Protein AF-A0A5K3FWW8-F1 (afdb_monomer_lite)

Secondary structure (DSSP, 8-state):
----------HHHHHHHHHHHHHHHHHHTTB-TTSBB-S-TT-TTT----TTT----TTSB-

Sequence (62 aa):
MKREILTIFIGQCGVQIGTNFWEQLLYEHDINPDGFSQLKKTDFESVHEPFAFFNVTKENRY

Foldseek 3Di:
DQAADDDDFDDDVSVVVVVVVVVVVCVVQCADPQQAHPDDPVPVDDGPDPRHYDDADPVRGD

Organism: Mesocestoides corti (NCBI:txid53468)

pLDDT: mean 84.79, std 14.5, range [50.47, 98.5]

R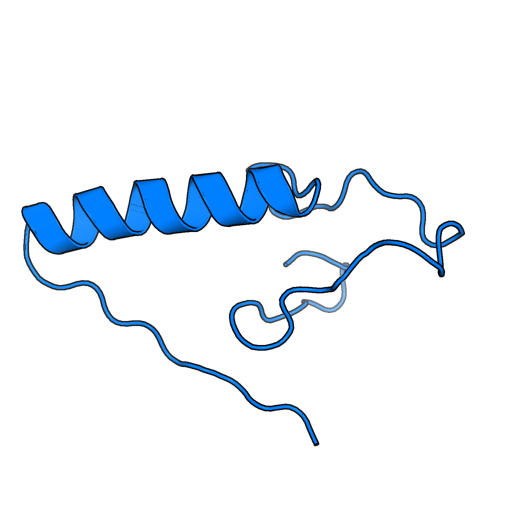adius of gyration: 12.94 Å; chains: 1; bounding box: 27×21×32 Å

InterPro domains:
  IPR036525 Tubulin/FtsZ, GTPase domain superfamily [G3DSA:3.40.50.1440] (1-62)
  IPR036525 Tubulin/FtsZ, GTPase domain superfamily [SSF52490] (3-60)

Structure (mmCIF, N/CA/C/O backbone):
data_AF-A0A5K3FWW8-F1
#
_entry.id   AF-A0A5K3FWW8-F1
#
loop_
_atom_site.group_PDB
_atom_site.id
_atom_site.type_symbol
_atom_site.label_atom_id
_atom_site.label_alt_id
_atom_site.label_comp_id
_atom_site.label_asym_id
_atom_site.label_entity_id
_atom_site.label_seq_id
_atom_site.pdbx_PDB_ins_code
_atom_site.Cartn_x
_atom_site.Cartn_y
_atom_site.Cartn_z
_atom_site.occupancy
_atom_site.B_iso_or_equiv
_atom_site.auth_seq_id
_atom_site.auth_comp_id
_atom_site.auth_asym_id
_atom_site.auth_atom_id
_atom_site.pdbx_PDB_model_num
ATOM 1 N N . MET A 1 1 ? 5.528 -5.919 18.472 1.00 55.88 1 MET A N 1
ATOM 2 C CA . MET A 1 1 ? 6.553 -5.046 17.854 1.00 55.88 1 MET A CA 1
ATOM 3 C C . MET A 1 1 ? 6.016 -4.630 16.493 1.00 55.88 1 MET A C 1
ATOM 5 O O . MET A 1 1 ? 5.630 -5.521 15.744 1.00 55.88 1 MET A O 1
ATOM 9 N N . LYS A 1 2 ? 5.885 -3.328 16.211 1.00 68.62 2 LYS A N 1
ATOM 10 C CA . LYS A 1 2 ? 5.327 -2.841 14.939 1.00 68.62 2 LYS A CA 1
ATOM 11 C C . LYS A 1 2 ? 6.370 -3.061 13.834 1.00 68.62 2 LYS A C 1
ATOM 13 O O . LYS A 1 2 ? 7.520 -2.671 14.012 1.00 68.62 2 LYS A O 1
ATOM 18 N N . ARG A 1 3 ? 6.010 -3.776 12.766 1.00 84.12 3 ARG A N 1
ATOM 19 C CA . ARG A 1 3 ? 6.887 -4.033 11.612 1.00 84.12 3 ARG A CA 1
ATOM 20 C C . ARG A 1 3 ? 6.462 -3.079 10.511 1.00 84.12 3 ARG A C 1
ATOM 22 O O . ARG A 1 3 ? 5.427 -3.320 9.912 1.00 84.12 3 ARG A O 1
ATOM 29 N N . GLU A 1 4 ? 7.209 -2.007 10.300 1.00 89.88 4 GLU A N 1
ATOM 30 C CA . GLU A 1 4 ? 6.867 -0.970 9.321 1.00 89.88 4 GLU A CA 1
ATOM 31 C C . GLU A 1 4 ? 7.681 -1.153 8.035 1.00 89.88 4 GLU A C 1
ATOM 33 O O . GLU A 1 4 ? 8.852 -1.539 8.082 1.00 89.88 4 GLU A O 1
ATOM 38 N N . ILE A 1 5 ? 7.054 -0.887 6.889 1.00 92.06 5 ILE A N 1
ATOM 39 C CA . ILE A 1 5 ? 7.660 -0.967 5.561 1.00 92.06 5 ILE A CA 1
ATOM 40 C C . ILE A 1 5 ? 7.608 0.418 4.915 1.00 92.06 5 ILE A C 1
ATOM 42 O O . ILE A 1 5 ? 6.540 1.005 4.761 1.00 92.06 5 ILE A O 1
ATOM 46 N N . LEU A 1 6 ? 8.766 0.917 4.477 1.00 93.19 6 LEU A N 1
ATOM 47 C CA . LEU A 1 6 ? 8.843 2.089 3.608 1.00 93.19 6 LEU A CA 1
ATOM 48 C C . LEU A 1 6 ? 8.802 1.636 2.144 1.00 93.19 6 LEU A C 1
ATOM 50 O O . LEU A 1 6 ? 9.740 0.997 1.668 1.00 93.19 6 LEU A O 1
ATOM 54 N N . THR A 1 7 ? 7.735 1.987 1.427 1.00 95.06 7 THR A N 1
ATOM 55 C CA . THR A 1 7 ? 7.577 1.662 -0.001 1.00 95.06 7 THR A CA 1
ATOM 56 C C . THR A 1 7 ? 7.970 2.864 -0.859 1.00 95.06 7 THR A C 1
ATOM 58 O O . THR A 1 7 ? 7.473 3.966 -0.639 1.00 95.06 7 THR A O 1
ATOM 61 N N . ILE A 1 8 ? 8.862 2.669 -1.837 1.00 97.44 8 ILE A N 1
ATOM 62 C CA . ILE A 1 8 ? 9.349 3.730 -2.733 1.00 97.44 8 ILE A CA 1
ATOM 63 C C . ILE A 1 8 ? 8.984 3.373 -4.177 1.00 97.44 8 ILE A C 1
ATOM 65 O O . ILE A 1 8 ? 9.446 2.364 -4.706 1.00 97.44 8 ILE A O 1
ATOM 69 N N . PHE A 1 9 ? 8.197 4.229 -4.827 1.00 98.00 9 PHE A N 1
ATOM 70 C CA . PHE A 1 9 ? 7.823 4.100 -6.237 1.00 98.00 9 PHE A CA 1
ATOM 71 C C . PHE A 1 9 ? 8.626 5.095 -7.085 1.00 98.00 9 PHE A C 1
ATOM 73 O O . PHE A 1 9 ? 8.603 6.294 -6.813 1.00 98.00 9 PHE A O 1
ATOM 80 N N . ILE A 1 10 ? 9.351 4.615 -8.102 1.00 98.00 10 ILE A N 1
ATOM 81 C CA . ILE A 1 10 ? 10.275 5.435 -8.909 1.00 98.00 10 ILE A CA 1
ATOM 82 C C . ILE A 1 10 ? 9.908 5.355 -10.395 1.00 98.00 10 ILE A C 1
ATOM 84 O O . ILE A 1 10 ? 9.657 4.275 -10.928 1.00 98.00 10 ILE A O 1
ATOM 88 N N . GLY A 1 11 ? 9.929 6.507 -11.073 1.00 98.50 11 GLY A N 1
ATOM 89 C CA . GLY A 1 11 ? 9.615 6.631 -12.499 1.00 98.50 11 GLY A CA 1
ATOM 90 C C . GLY A 1 11 ? 8.112 6.601 -12.797 1.00 98.50 11 GLY A C 1
ATOM 91 O O . GLY A 1 11 ? 7.299 6.293 -11.931 1.00 98.50 11 GLY A O 1
ATOM 92 N N . GLN A 1 12 ? 7.735 6.923 -14.038 1.00 98.25 12 GLN A N 1
ATOM 93 C CA . GLN A 1 12 ? 6.327 7.061 -14.437 1.00 98.25 12 GLN A CA 1
ATOM 94 C C . GLN A 1 12 ? 5.518 5.782 -14.175 1.00 98.25 12 GLN A C 1
ATOM 96 O O . GLN A 1 12 ? 4.494 5.834 -13.500 1.00 98.25 12 GLN A O 1
ATOM 101 N N . CYS A 1 13 ? 5.999 4.632 -14.659 1.00 98.06 13 CYS A N 1
ATOM 102 C CA . CYS A 1 13 ? 5.310 3.357 -14.460 1.00 98.06 13 CYS A CA 1
ATOM 103 C C . CYS A 1 13 ? 5.251 2.969 -12.976 1.00 98.06 13 CYS A C 1
ATOM 105 O O . CYS A 1 13 ? 4.234 2.459 -12.517 1.00 98.06 13 CYS A O 1
ATOM 107 N N . GLY A 1 14 ? 6.321 3.237 -12.216 1.00 98.31 14 GLY A N 1
ATOM 108 C CA . GLY A 1 14 ? 6.369 2.944 -10.784 1.00 98.31 14 GLY A CA 1
ATOM 109 C C . GLY A 1 14 ? 5.331 3.744 -10.003 1.00 98.31 14 GLY A C 1
ATOM 110 O O . GLY A 1 14 ? 4.602 3.169 -9.203 1.00 98.31 14 GLY A O 1
ATOM 111 N N . VAL A 1 15 ? 5.216 5.048 -10.276 1.00 98.06 15 VAL A N 1
ATOM 112 C CA . VAL A 1 15 ? 4.213 5.917 -9.640 1.00 98.06 15 VAL A CA 1
ATOM 113 C C . VAL A 1 15 ? 2.792 5.481 -10.005 1.00 98.06 15 VAL A C 1
ATOM 115 O O . VAL A 1 15 ? 1.957 5.383 -9.115 1.00 98.06 15 VAL A O 1
ATOM 118 N N . GLN A 1 16 ? 2.527 5.145 -11.273 1.00 98.38 16 GLN A N 1
ATOM 119 C CA . GLN A 1 16 ? 1.207 4.669 -11.716 1.00 98.38 16 GLN A CA 1
ATOM 120 C C . GLN A 1 16 ? 0.784 3.373 -11.010 1.00 98.38 16 GLN A C 1
ATOM 122 O O . GLN A 1 16 ? -0.348 3.257 -10.549 1.00 98.38 16 GLN A O 1
ATOM 127 N N . ILE A 1 17 ? 1.702 2.409 -10.885 1.00 98.25 17 ILE A N 1
ATOM 128 C CA . ILE A 1 17 ? 1.444 1.170 -10.140 1.00 98.25 17 ILE A CA 1
ATOM 129 C C . ILE A 1 17 ? 1.263 1.470 -8.649 1.00 98.25 17 ILE A C 1
ATOM 131 O O . ILE A 1 17 ? 0.391 0.882 -8.018 1.00 98.25 17 ILE A O 1
ATOM 135 N N . GLY A 1 18 ? 2.047 2.396 -8.091 1.00 98.12 18 GLY A N 1
ATOM 136 C CA . GLY A 1 18 ? 1.936 2.805 -6.693 1.00 98.12 18 GLY A CA 1
ATOM 137 C C . GLY A 1 18 ? 0.578 3.408 -6.347 1.00 98.12 18 GLY A C 1
ATOM 138 O O . GLY A 1 18 ? 0.034 3.098 -5.292 1.00 98.12 18 GLY A O 1
ATOM 139 N N . THR A 1 19 ? -0.003 4.206 -7.244 1.00 97.56 19 THR A N 1
ATOM 140 C CA . THR A 1 19 ? -1.372 4.715 -7.088 1.00 97.56 19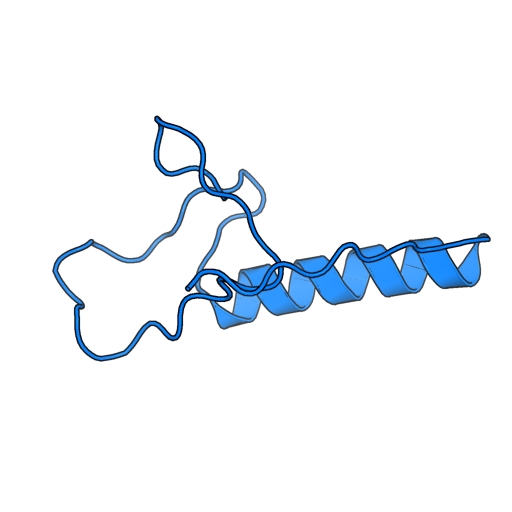 THR A CA 1
ATOM 141 C C . THR A 1 19 ? -2.375 3.568 -6.982 1.00 97.56 19 THR A C 1
ATOM 143 O O . THR A 1 19 ? -3.073 3.474 -5.976 1.00 97.56 19 THR A O 1
ATOM 146 N N . ASN A 1 20 ? -2.377 2.645 -7.948 1.00 97.94 20 ASN A N 1
ATOM 147 C CA . ASN A 1 20 ? -3.309 1.511 -7.952 1.00 97.94 20 ASN A CA 1
ATOM 148 C C . ASN A 1 20 ? -3.099 0.576 -6.748 1.00 97.94 20 ASN A C 1
ATOM 150 O O . ASN A 1 20 ? -4.056 0.032 -6.208 1.00 97.94 20 ASN A O 1
ATOM 154 N N . PHE A 1 21 ? -1.847 0.392 -6.316 1.00 96.38 21 PHE A N 1
ATOM 155 C CA . PHE A 1 21 ? -1.506 -0.388 -5.126 1.00 96.38 21 PHE A CA 1
ATOM 156 C C . PHE A 1 21 ? -2.173 0.183 -3.869 1.00 96.38 21 PHE A C 1
ATOM 158 O O . PHE A 1 21 ? -2.795 -0.560 -3.111 1.00 96.38 21 PHE A O 1
ATOM 165 N N . TRP A 1 22 ? -2.076 1.499 -3.662 1.00 95.44 22 TRP A N 1
ATOM 166 C CA . TRP A 1 22 ? -2.724 2.145 -2.524 1.00 95.44 22 TRP A CA 1
ATOM 167 C C . TRP A 1 22 ? -4.246 2.124 -2.646 1.00 95.44 22 TRP A C 1
ATOM 169 O O . TRP A 1 22 ? -4.908 1.813 -1.665 1.00 95.44 22 TRP A O 1
ATOM 179 N N . GLU A 1 23 ? -4.806 2.381 -3.829 1.00 96.06 23 GLU A N 1
ATOM 180 C CA . GLU A 1 23 ? -6.256 2.300 -4.060 1.00 96.06 23 GLU A CA 1
ATOM 181 C C . GLU A 1 23 ? -6.820 0.915 -3.718 1.00 96.06 23 GLU A C 1
ATOM 183 O O . GLU A 1 23 ? -7.855 0.818 -3.057 1.00 96.06 23 GLU A O 1
ATOM 188 N N . GLN A 1 24 ? -6.117 -0.153 -4.105 1.00 94.81 24 GLN A N 1
ATOM 189 C CA . GLN A 1 24 ? -6.521 -1.519 -3.784 1.00 94.81 24 GLN A CA 1
ATOM 190 C C . GLN A 1 24 ? -6.455 -1.790 -2.274 1.00 94.81 24 GLN A C 1
ATOM 192 O O . GLN A 1 24 ? -7.401 -2.344 -1.724 1.00 94.81 24 GLN A O 1
ATOM 197 N N . LEU A 1 25 ? -5.394 -1.348 -1.587 1.00 92.12 25 LEU A N 1
ATOM 198 C CA . LEU A 1 25 ? -5.292 -1.476 -0.128 1.00 92.12 25 LEU A CA 1
ATOM 199 C C . LEU A 1 25 ? -6.407 -0.718 0.603 1.00 92.12 25 LEU A C 1
ATOM 201 O O . LEU A 1 25 ? -6.967 -1.232 1.566 1.00 92.12 25 LEU A O 1
ATOM 205 N N . LEU A 1 26 ? -6.743 0.495 0.160 1.00 92.00 26 LEU A N 1
ATOM 206 C CA . LEU A 1 26 ? -7.845 1.258 0.746 1.00 92.00 26 LEU A CA 1
ATOM 207 C C . LEU A 1 26 ? -9.176 0.512 0.579 1.00 92.00 26 LEU A C 1
ATOM 209 O O . LEU A 1 26 ? -9.932 0.383 1.540 1.00 92.00 26 LEU A O 1
ATOM 213 N N . TYR A 1 27 ? -9.422 -0.033 -0.615 1.00 90.81 27 TYR A N 1
ATOM 214 C CA . TYR A 1 27 ? -10.620 -0.812 -0.922 1.00 90.81 27 TYR A CA 1
ATOM 215 C C . TYR A 1 27 ? -10.722 -2.104 -0.097 1.00 90.81 27 TYR A C 1
ATOM 217 O O . TYR A 1 27 ? -11.780 -2.396 0.449 1.00 90.81 27 TYR A O 1
ATOM 225 N N . GLU A 1 28 ? -9.632 -2.865 0.032 1.00 89.88 28 GLU A N 1
ATOM 226 C CA . GLU A 1 28 ? -9.600 -4.127 0.789 1.00 89.88 28 GLU A CA 1
ATOM 227 C C . GLU A 1 28 ? -9.825 -3.941 2.298 1.00 89.88 28 GLU A C 1
ATOM 229 O O . GLU A 1 28 ? -10.260 -4.873 2.974 1.00 89.88 28 GLU A O 1
ATOM 234 N N . HIS A 1 29 ? -9.527 -2.751 2.827 1.00 87.50 29 HIS A N 1
ATOM 235 C CA . HIS A 1 29 ? -9.584 -2.444 4.257 1.00 87.50 29 HIS A CA 1
ATOM 236 C C . HIS A 1 29 ? -10.689 -1.450 4.639 1.00 87.50 29 HIS A C 1
ATOM 238 O O . HIS A 1 29 ? -10.672 -0.916 5.751 1.00 87.50 29 HIS A O 1
ATOM 244 N N . ASP A 1 30 ? -11.639 -1.196 3.733 1.00 89.25 30 ASP A N 1
ATOM 245 C CA . ASP A 1 30 ? -12.755 -0.265 3.936 1.00 89.25 30 ASP A CA 1
ATOM 246 C C . ASP A 1 30 ? -12.285 1.124 4.414 1.00 89.25 30 ASP A C 1
ATOM 248 O O . ASP A 1 30 ? -12.881 1.752 5.298 1.00 89.25 30 ASP A O 1
ATOM 252 N N . ILE A 1 31 ? -11.177 1.609 3.848 1.00 90.19 31 ILE A N 1
ATOM 253 C CA . ILE A 1 31 ? -10.633 2.944 4.100 1.00 90.19 31 ILE A CA 1
ATOM 254 C C . ILE A 1 31 ? -11.059 3.851 2.949 1.00 90.19 31 ILE A C 1
ATOM 256 O O . ILE A 1 31 ? -10.851 3.559 1.773 1.00 90.19 31 ILE A O 1
ATOM 260 N N . ASN A 1 32 ? -11.660 4.984 3.283 1.00 93.06 32 ASN A N 1
ATOM 261 C CA . ASN A 1 32 ? -12.032 5.986 2.298 1.00 93.06 32 ASN A CA 1
ATOM 262 C C . ASN A 1 32 ? -10.794 6.658 1.678 1.00 93.06 32 ASN A C 1
ATOM 264 O O . ASN A 1 32 ? -9.745 6.740 2.321 1.00 93.06 32 ASN A O 1
ATOM 268 N N . PRO A 1 33 ? -10.917 7.256 0.477 1.00 93.81 33 PRO A N 1
ATOM 269 C CA . PRO A 1 33 ? -9.839 8.042 -0.134 1.00 93.81 33 PRO A CA 1
ATOM 270 C C . PRO A 1 33 ? -9.346 9.223 0.719 1.00 93.81 33 PRO A C 1
ATOM 272 O O . PRO A 1 33 ? -8.253 9.739 0.498 1.00 93.81 33 PRO A O 1
ATOM 275 N N . ASP A 1 34 ? -10.144 9.672 1.691 1.00 93.88 34 ASP A N 1
ATOM 276 C CA . ASP A 1 34 ? -9.755 10.702 2.653 1.00 93.88 34 ASP A CA 1
ATOM 277 C C . ASP A 1 34 ? -8.912 10.158 3.823 1.00 93.88 34 ASP A C 1
ATOM 279 O O . ASP A 1 34 ? -8.347 10.959 4.566 1.00 93.88 34 ASP A O 1
ATOM 283 N N . GLY A 1 35 ? -8.753 8.837 3.948 1.00 91.62 35 GLY A N 1
ATOM 284 C CA . GLY A 1 35 ? -7.977 8.145 4.979 1.00 91.62 35 GLY A CA 1
ATOM 285 C C . GLY A 1 35 ? -8.785 7.694 6.201 1.00 91.62 35 GLY A C 1
ATOM 286 O O . GLY A 1 35 ? -8.198 7.157 7.142 1.00 91.62 35 GLY A O 1
ATOM 287 N N . PHE A 1 36 ? -10.107 7.900 6.233 1.00 91.06 36 PHE A N 1
ATOM 288 C CA . PHE A 1 36 ? -10.958 7.440 7.337 1.00 91.06 36 PHE A CA 1
ATOM 289 C C . PHE A 1 36 ? -11.549 6.054 7.061 1.00 91.06 36 PHE A C 1
ATOM 291 O O . PHE A 1 36 ? -12.079 5.799 5.981 1.00 91.06 36 PHE A O 1
ATOM 298 N N . SER A 1 37 ? -11.508 5.161 8.053 1.00 87.06 37 SER A N 1
ATOM 299 C CA . SER A 1 37 ? -12.161 3.851 7.944 1.00 87.06 37 SER A CA 1
ATOM 300 C C . SER A 1 37 ? -13.683 3.976 8.037 1.00 87.06 37 SER A C 1
ATOM 302 O O . SER A 1 37 ? -14.211 4.737 8.852 1.00 87.06 37 SER A O 1
ATOM 304 N N . GLN A 1 38 ? -14.387 3.207 7.210 1.00 81.38 38 GLN A N 1
ATOM 305 C CA . GLN A 1 38 ? -15.840 3.059 7.268 1.00 81.38 38 GLN A CA 1
ATOM 306 C C . GLN A 1 38 ? -16.284 2.096 8.380 1.00 81.38 38 GLN A C 1
ATOM 308 O O . GLN A 1 38 ? -17.450 2.113 8.788 1.00 81.38 38 GLN A O 1
ATOM 313 N N . LEU A 1 39 ? -15.368 1.269 8.887 1.00 77.38 39 LEU A N 1
ATOM 314 C CA . LEU A 1 39 ? -15.666 0.254 9.886 1.00 77.38 39 LEU A CA 1
ATOM 315 C C . LEU A 1 39 ? -15.816 0.896 11.263 1.00 77.38 39 LEU A C 1
ATOM 317 O O . LEU A 1 39 ? -15.011 1.720 11.709 1.00 77.38 39 LEU A O 1
ATOM 321 N N . LYS A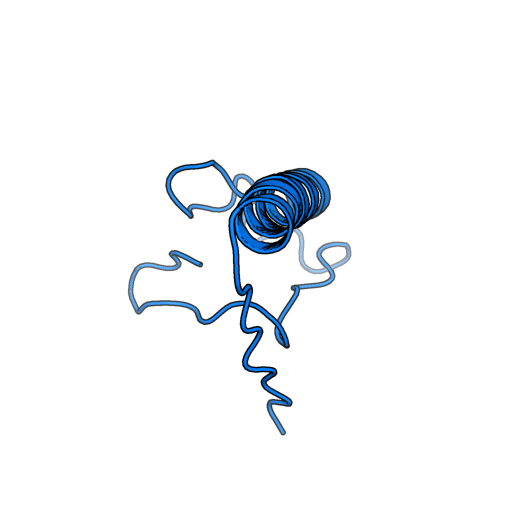 1 40 ? -16.878 0.512 11.973 1.00 66.31 40 LYS A N 1
ATOM 322 C CA . LYS A 1 40 ? -17.062 0.935 13.360 1.00 66.31 40 LYS A CA 1
ATOM 323 C C . LYS A 1 40 ? -16.133 0.093 14.225 1.00 66.31 40 LYS A C 1
ATOM 325 O O . LYS A 1 40 ? -16.090 -1.123 14.091 1.00 66.31 40 LYS A O 1
ATOM 330 N N . LYS A 1 41 ? -15.453 0.731 15.184 1.00 59.34 41 LYS A N 1
ATOM 331 C CA . LYS A 1 41 ? -14.525 0.082 16.136 1.00 59.34 41 LYS A CA 1
ATOM 332 C C . LYS A 1 41 ? -15.114 -1.113 16.910 1.00 59.34 41 LYS A C 1
ATOM 334 O O . LYS A 1 41 ? -14.377 -1.761 17.631 1.00 59.34 41 LYS A O 1
ATOM 339 N N . THR A 1 42 ? -16.416 -1.376 16.816 1.00 56.03 42 THR A N 1
ATOM 340 C CA . THR A 1 42 ? -17.102 -2.527 17.414 1.00 56.03 42 THR A CA 1
ATOM 341 C C . THR A 1 42 ? -16.866 -3.848 16.679 1.00 56.03 42 THR A C 1
ATOM 343 O O . THR A 1 42 ? -17.072 -4.895 17.288 1.00 56.03 42 THR A O 1
ATOM 346 N N . ASP A 1 43 ? -16.395 -3.821 15.429 1.00 57.69 43 ASP A N 1
ATOM 347 C CA . ASP A 1 43 ? -16.166 -5.018 14.610 1.00 57.69 43 ASP A CA 1
ATOM 348 C C . ASP A 1 43 ? -14.737 -5.552 14.833 1.00 57.69 43 ASP A C 1
ATOM 350 O O . ASP A 1 43 ? -13.870 -5.512 13.965 1.00 57.69 43 ASP A O 1
ATOM 354 N N . PHE A 1 44 ? -14.464 -6.007 16.060 1.00 53.19 44 PHE A N 1
ATOM 355 C CA . PHE A 1 44 ? -13.129 -6.429 16.514 1.00 53.19 44 PHE A CA 1
ATOM 356 C C . PHE A 1 44 ? -12.602 -7.727 15.873 1.00 53.19 44 PHE A C 1
ATOM 358 O O . PHE A 1 44 ? -11.456 -8.098 16.124 1.00 53.19 44 PHE A O 1
ATOM 365 N N . GLU A 1 45 ? -13.407 -8.433 15.075 1.00 51.34 45 GLU A N 1
ATOM 366 C CA . GLU A 1 45 ? -13.099 -9.802 14.636 1.00 51.34 45 GLU A CA 1
ATOM 367 C C . GLU A 1 45 ? -12.643 -9.953 13.176 1.00 51.34 45 GLU A C 1
ATOM 369 O O . GLU A 1 45 ? -12.131 -11.016 12.834 1.00 51.34 45 GLU A O 1
ATOM 374 N N . SER A 1 46 ? -12.758 -8.935 12.311 1.00 50.47 46 SER A N 1
ATOM 375 C CA . SER A 1 46 ? -12.543 -9.139 10.862 1.00 50.47 46 SER A CA 1
ATOM 376 C C . SER A 1 46 ? -11.600 -8.166 10.156 1.00 50.47 46 SER A C 1
ATOM 378 O O . SER A 1 46 ? -11.264 -8.403 8.997 1.00 50.47 46 SER A O 1
ATOM 380 N N . VAL A 1 47 ? -11.126 -7.102 10.807 1.00 55.97 47 VAL A N 1
ATOM 381 C CA . VAL A 1 47 ? -10.249 -6.128 10.137 1.00 55.97 47 VAL A CA 1
ATOM 382 C C . VAL A 1 47 ? -8.797 -6.516 10.360 1.00 55.97 47 VAL A C 1
ATOM 384 O O . VAL A 1 47 ? -8.198 -6.200 11.388 1.00 55.97 47 VAL A O 1
ATOM 387 N N . HIS A 1 48 ? -8.206 -7.217 9.393 1.00 60.84 48 HIS A N 1
ATOM 388 C CA . HIS A 1 48 ? -6.754 -7.326 9.324 1.00 60.84 48 HIS A CA 1
ATOM 389 C C . HIS A 1 48 ? -6.188 -5.935 9.054 1.00 60.84 48 HIS A C 1
ATOM 391 O O . HIS A 1 48 ? -6.049 -5.541 7.907 1.00 60.84 48 HIS A O 1
ATOM 397 N N . GLU A 1 49 ? -5.899 -5.157 10.092 1.00 64.38 49 GLU A N 1
ATOM 398 C CA . GLU A 1 49 ? -5.320 -3.833 9.894 1.00 64.38 49 GLU A CA 1
ATOM 399 C C . GLU A 1 49 ? -3.965 -3.956 9.156 1.00 64.38 49 GLU A C 1
ATOM 401 O O . GLU A 1 49 ? -3.086 -4.718 9.588 1.00 64.38 49 GLU A O 1
ATOM 406 N N . PRO A 1 50 ? -3.753 -3.204 8.060 1.00 65.88 50 PRO A N 1
ATOM 407 C CA . PRO A 1 50 ? -2.523 -3.225 7.266 1.00 65.88 50 PRO A CA 1
ATOM 408 C C . PRO A 1 50 ? -1.379 -2.466 7.966 1.00 65.88 50 PRO A C 1
ATOM 410 O O . PRO A 1 50 ? -0.756 -1.560 7.407 1.00 65.88 50 PRO A O 1
ATOM 413 N N . PHE A 1 51 ? -1.0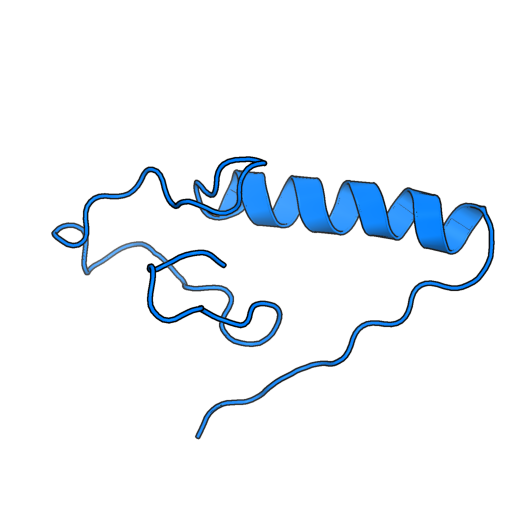65 -2.849 9.208 1.00 73.19 51 PHE A N 1
ATOM 414 C CA . PHE A 1 51 ? -0.140 -2.153 10.113 1.00 73.19 51 PHE A CA 1
ATOM 415 C C . PHE A 1 51 ? 1.280 -1.966 9.569 1.00 73.19 51 PHE A C 1
ATOM 417 O O . PHE A 1 51 ? 2.032 -1.151 10.108 1.00 73.19 51 PHE A O 1
ATOM 424 N N . ALA A 1 52 ? 1.677 -2.752 8.564 1.00 86.44 52 ALA A N 1
ATOM 425 C CA . ALA A 1 52 ? 2.998 -2.644 7.962 1.00 86.44 52 ALA A CA 1
AT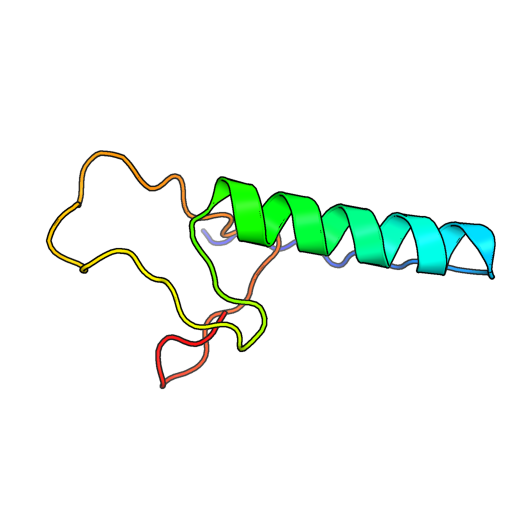OM 426 C C . ALA A 1 52 ? 3.110 -1.502 6.947 1.00 86.44 52 ALA A C 1
ATOM 428 O O . ALA A 1 52 ? 4.206 -0.975 6.766 1.00 86.44 52 ALA A O 1
ATOM 429 N N . PHE A 1 53 ? 1.997 -1.120 6.316 1.00 91.00 53 PHE A N 1
ATOM 430 C CA . PHE A 1 53 ? 1.970 -0.139 5.233 1.00 91.00 53 PHE A CA 1
ATOM 431 C C . PHE A 1 53 ? 1.475 1.236 5.684 1.00 91.00 53 PHE A C 1
ATOM 433 O O . PHE A 1 53 ? 1.974 2.240 5.184 1.00 91.00 53 PHE A O 1
ATOM 440 N N . PHE A 1 54 ? 0.542 1.294 6.640 1.00 90.31 54 PHE A N 1
ATOM 441 C CA . PHE A 1 54 ? -0.050 2.554 7.093 1.00 90.31 54 PHE A CA 1
ATOM 442 C C . PHE A 1 54 ? 0.459 2.994 8.468 1.00 90.31 54 PHE A C 1
ATOM 444 O O . PHE A 1 54 ? 0.726 2.195 9.375 1.00 90.31 54 PHE A O 1
ATOM 451 N N . ASN A 1 55 ? 0.555 4.309 8.639 1.00 89.00 55 ASN A N 1
ATOM 452 C CA . ASN A 1 55 ? 0.644 4.937 9.950 1.00 89.00 55 ASN A CA 1
ATOM 453 C C . ASN A 1 55 ? -0.756 5.427 10.338 1.00 89.00 55 ASN A C 1
ATOM 455 O O . ASN A 1 55 ? -1.568 5.665 9.466 1.00 89.00 55 ASN A O 1
ATOM 459 N N . VAL A 1 56 ? -1.053 5.581 11.626 1.00 86.75 56 VAL A N 1
ATOM 460 C CA . VAL A 1 56 ? -2.354 6.107 12.055 1.00 86.75 56 VAL A CA 1
ATOM 461 C C . VAL A 1 56 ? -2.114 7.368 12.859 1.00 86.75 56 VAL A C 1
ATOM 463 O O . VAL A 1 56 ? -1.389 7.371 13.857 1.00 86.75 56 VAL A O 1
ATOM 466 N N . THR A 1 57 ? -2.726 8.458 12.413 1.00 88.75 57 THR A N 1
ATOM 467 C CA . THR A 1 57 ? -2.673 9.740 13.111 1.00 88.75 57 THR A CA 1
ATOM 468 C C . THR A 1 57 ? -3.529 9.716 14.381 1.00 88.75 57 THR A C 1
ATOM 470 O O . THR A 1 57 ? -4.363 8.836 14.597 1.00 88.75 57 THR A O 1
ATOM 473 N N . LYS A 1 58 ? -3.385 10.743 15.226 1.00 85.38 58 LYS A N 1
ATOM 474 C CA . LYS A 1 58 ? -4.194 10.893 16.452 1.00 85.38 58 LYS A CA 1
ATOM 475 C C . LYS A 1 58 ? -5.704 10.985 16.182 1.00 85.38 58 LYS A C 1
ATOM 477 O O . LYS A 1 58 ? -6.492 10.718 17.083 1.00 85.38 58 LYS A O 1
ATOM 482 N N . GLU A 1 59 ? -6.095 11.337 14.961 1.00 87.12 59 GLU A N 1
ATOM 483 C CA . GLU A 1 59 ? -7.489 11.490 14.531 1.00 87.12 59 GLU A CA 1
ATOM 484 C C . GLU A 1 59 ? -8.089 10.183 13.966 1.00 87.12 59 GLU A C 1
ATOM 486 O O . GLU A 1 59 ? -9.208 10.192 13.469 1.00 87.12 59 GLU A O 1
ATOM 491 N N . ASN A 1 60 ? -7.390 9.042 14.083 1.00 83.31 60 ASN A N 1
ATOM 492 C CA . ASN A 1 60 ? -7.736 7.757 13.442 1.00 83.31 60 ASN A CA 1
ATOM 493 C C . ASN A 1 60 ? -7.820 7.838 11.909 1.00 83.31 60 ASN A C 1
ATOM 495 O O . ASN A 1 60 ? -8.656 7.186 11.286 1.00 83.31 60 ASN A O 1
ATOM 499 N N . ARG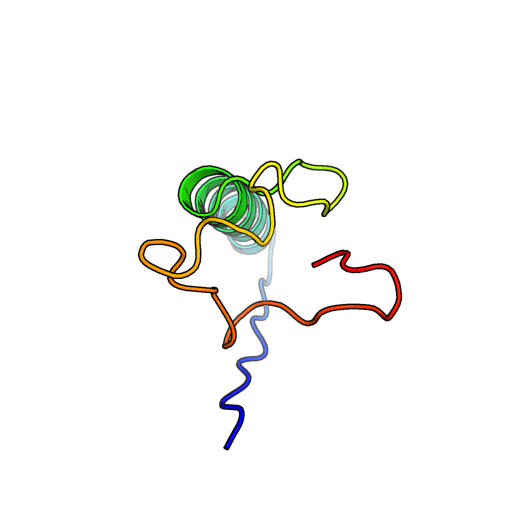 A 1 61 ? -6.944 8.644 11.314 1.00 88.75 61 ARG A N 1
ATOM 500 C CA . ARG A 1 61 ? -6.730 8.693 9.868 1.00 88.75 61 ARG A CA 1
ATOM 501 C C . ARG A 1 61 ? -5.491 7.869 9.520 1.00 88.75 61 ARG A C 1
ATOM 503 O O . ARG A 1 61 ? -4.455 8.116 10.151 1.00 88.75 61 ARG A O 1
ATOM 510 N N . TYR A 1 62 ? -5.636 6.917 8.598 1.00 88.25 62 TYR A N 1
ATOM 511 C CA . TYR A 1 62 ? -4.558 6.080 8.053 1.00 88.25 62 TYR A CA 1
ATOM 512 C C . TYR A 1 62 ? -3.678 6.851 7.053 1.00 88.25 62 TYR A C 1
ATOM 514 O O . TYR A 1 62 ? -4.153 7.884 6.520 1.00 88.25 62 TYR A O 1
#